Protein AF-A8T635-F1 (afdb_monomer_lite)

Secondary structure (DSSP, 8-state):
-EE-TTSTT--HHHHHHHHHHHT-S-EEE-EEEE-SSS-EEEE---GGGGHHHHHT-HHHHHHHHTTPPPPHHHHHHHHHHHHHTTSSEEE-EEBTTTTBTHHHHHHHHHHTS-----TTPPP-EEEEEEEEEE-TTT--EEEEEEEEE-S---PPPPTT---

InterPro domains:
  IPR000795 Translational (tr)-type GTP-binding domain [PF00009] (1-114)
  IPR027417 P-loop containing nucleoside triphosphate hydrolase [G3DSA:3.40.50.300] (1-118)
  IPR027417 P-loop containing nucleoside triphosphate hydrolase [SSF52540] (1-112)

Organism: Bifidobacterium adolescentis (NCBI:txid1680)

Sequence (163 aa):
FINKIDQAGVDLQSVVQSVRDKLSADIIIKQTVSLSPEIVLEENTDIEAWDAVIENNDELLEKYIAGEPISREKLAREEQQRVQDASLFPVYYGSAKNGLGIQPLMDAVTGLFQPIGEQGAPPYAAAFSRWSIQIAASGVSIYGYTAERCACGIRWPWPGEKS

Foldseek 3Di:
DAEDLLDPPDDVVVVVVCCCVPPHVQEAEQWDWDHPPHTDTDGDPDVVSLCSLQVPDPVSVVCVVVVHDDDPVVSVVSQLVCVQVVNHHYDFYYYPPVCGRVVVVVVCCPPRVDDPDPPPDDWDKDFPDKDWDDDPPPRDIDIDTDIDTDDDPDDDDDPPDDD

Radius of gyration: 22.27 Å; chains: 1; bounding box: 64×44×55 Å

Structure (mmCIF, N/CA/C/O backbone):
data_AF-A8T635-F1
#
_entry.id   AF-A8T635-F1
#
loop_
_atom_site.group_PDB
_atom_site.id
_atom_site.type_symbol
_atom_site.label_atom_id
_atom_site.label_alt_id
_atom_site.label_comp_id
_atom_site.label_asym_id
_atom_site.label_entity_id
_atom_site.label_seq_id
_atom_site.pdbx_PDB_ins_code
_atom_site.Cartn_x
_atom_site.Cartn_y
_atom_site.Cartn_z
_atom_site.occupancy
_atom_site.B_iso_or_equiv
_atom_site.auth_seq_id
_atom_site.auth_comp_id
_atom_site.auth_asym_id
_atom_site.auth_atom_id
_atom_site.pdbx_PDB_model_num
ATOM 1 N N . PHE A 1 1 ? 1.430 0.280 -5.854 1.00 94.06 1 PHE A N 1
ATOM 2 C CA . PHE A 1 1 ? 1.800 1.660 -6.235 1.00 94.06 1 PHE A CA 1
ATOM 3 C C . PHE A 1 1 ? 1.113 2.031 -7.544 1.00 94.06 1 PHE A C 1
ATOM 5 O O . PHE A 1 1 ? 1.418 1.435 -8.573 1.00 94.06 1 PHE A O 1
ATOM 12 N N . ILE A 1 2 ? 0.161 2.961 -7.507 1.00 95.81 2 ILE A N 1
ATOM 13 C CA . ILE A 1 2 ? -0.538 3.498 -8.678 1.00 95.81 2 ILE A CA 1
ATOM 14 C C . ILE A 1 2 ? 0.261 4.704 -9.179 1.00 95.81 2 ILE A C 1
ATOM 16 O O . ILE A 1 2 ? 0.312 5.752 -8.538 1.00 95.81 2 ILE A O 1
ATOM 20 N N . ASN A 1 3 ? 0.933 4.526 -10.313 1.00 95.50 3 ASN A N 1
ATOM 21 C CA . ASN A 1 3 ? 1.794 5.541 -10.916 1.00 95.50 3 ASN A CA 1
ATOM 22 C C . ASN A 1 3 ? 1.028 6.388 -11.949 1.00 95.50 3 ASN A C 1
ATOM 24 O O . ASN A 1 3 ? -0.017 5.974 -12.446 1.00 95.50 3 ASN A O 1
ATOM 28 N N . LYS A 1 4 ? 1.631 7.506 -12.369 1.00 93.31 4 LYS A N 1
ATOM 29 C CA . LYS A 1 4 ? 1.146 8.418 -13.420 1.00 93.31 4 LYS A CA 1
ATOM 30 C C . LYS A 1 4 ? -0.140 9.159 -13.054 1.00 93.31 4 LYS A C 1
ATOM 32 O O . LYS A 1 4 ? -0.948 9.465 -13.929 1.00 93.31 4 LYS A O 1
ATOM 37 N N . ILE A 1 5 ? -0.303 9.488 -11.775 1.00 94.44 5 ILE A N 1
ATOM 38 C CA . ILE A 1 5 ? -1.435 10.300 -11.301 1.00 94.44 5 ILE A CA 1
ATOM 39 C C . ILE A 1 5 ? -1.434 11.730 -11.874 1.00 94.44 5 ILE A C 1
ATOM 41 O O . ILE A 1 5 ? -2.422 12.438 -11.754 1.00 94.44 5 ILE A O 1
ATOM 45 N N . ASP A 1 6 ? -0.336 12.144 -12.517 1.00 91.50 6 ASP A N 1
ATOM 46 C CA . ASP A 1 6 ? -0.181 13.421 -13.220 1.00 91.50 6 ASP A CA 1
ATOM 47 C C . ASP A 1 6 ? -0.821 13.480 -14.612 1.00 91.50 6 ASP A C 1
ATOM 49 O O . ASP A 1 6 ? -0.800 14.524 -15.262 1.00 91.50 6 ASP A O 1
ATOM 53 N N . GLN A 1 7 ? -1.377 12.372 -15.096 1.00 91.62 7 GLN A N 1
ATOM 54 C CA . GLN A 1 7 ? -2.071 12.346 -16.378 1.00 91.62 7 GLN A CA 1
ATOM 55 C C . GLN A 1 7 ? -3.432 13.052 -16.270 1.00 91.62 7 GLN A C 1
ATOM 57 O O . GLN A 1 7 ? -4.178 12.877 -15.307 1.00 91.62 7 GLN A O 1
ATOM 62 N N . ALA A 1 8 ? -3.784 13.835 -17.290 1.00 87.75 8 ALA A N 1
ATOM 63 C CA . ALA A 1 8 ? -5.102 14.454 -17.364 1.00 87.75 8 ALA A CA 1
ATOM 64 C C . ALA A 1 8 ? -6.197 13.382 -17.499 1.00 87.75 8 ALA A C 1
ATOM 66 O O . ALA A 1 8 ? -6.050 12.433 -18.270 1.00 87.75 8 ALA A O 1
ATOM 67 N N . GLY A 1 9 ? -7.304 13.555 -16.772 1.00 86.12 9 GLY A N 1
ATOM 68 C CA . GLY A 1 9 ? -8.441 12.629 -16.811 1.00 86.12 9 GLY A CA 1
ATOM 69 C C . GLY A 1 9 ? -8.246 11.333 -16.017 1.00 86.12 9 GLY A C 1
ATOM 70 O O . GLY A 1 9 ? -8.990 10.381 -16.237 1.00 86.12 9 GLY A O 1
ATOM 71 N N . VAL A 1 10 ? -7.262 11.271 -15.112 1.00 90.44 10 VAL A N 1
ATOM 72 C CA . VAL A 1 10 ? -7.114 10.137 -14.190 1.00 90.44 10 VAL A CA 1
ATOM 73 C C . VAL A 1 10 ? -8.301 10.086 -13.232 1.00 90.44 10 VAL A C 1
ATOM 75 O O . VAL A 1 10 ? -8.554 11.027 -12.485 1.00 90.44 10 VAL A O 1
ATOM 78 N N . ASP A 1 11 ? -8.984 8.946 -13.226 1.00 93.19 11 ASP A N 1
ATOM 79 C CA . ASP A 1 11 ? -10.015 8.601 -12.253 1.00 93.19 11 ASP A CA 1
ATOM 80 C C . ASP A 1 11 ? -9.446 7.578 -11.262 1.00 93.19 11 ASP A C 1
ATOM 82 O O . ASP A 1 11 ? -9.390 6.374 -11.528 1.00 93.19 11 ASP A O 1
ATOM 86 N N . LEU A 1 12 ? -8.980 8.073 -10.114 1.00 92.56 12 LEU A N 1
ATOM 87 C CA . LEU A 1 12 ? -8.398 7.223 -9.075 1.00 92.56 12 LEU A CA 1
ATOM 88 C C . LEU A 1 12 ? -9.436 6.305 -8.429 1.00 92.56 12 LEU A C 1
ATOM 90 O O . LEU A 1 12 ? -9.088 5.186 -8.061 1.00 92.56 12 LEU A O 1
ATOM 94 N N . GLN A 1 13 ? -10.696 6.734 -8.322 1.00 92.56 13 GLN A N 1
ATOM 95 C CA . GLN A 1 13 ? -11.745 5.921 -7.707 1.00 92.56 13 GLN A CA 1
ATOM 96 C C . GLN A 1 13 ? -12.018 4.673 -8.547 1.00 92.56 13 GLN A C 1
ATOM 98 O O . GLN A 1 13 ? -12.012 3.562 -8.019 1.00 92.56 13 GLN A O 1
ATOM 103 N N . SER A 1 14 ? -12.157 4.836 -9.864 1.00 95.25 14 SER A N 1
ATOM 104 C CA . SER A 1 14 ? -12.337 3.716 -10.795 1.00 95.25 14 SER A CA 1
ATOM 105 C C . SER A 1 14 ? -11.132 2.765 -10.821 1.00 95.25 14 SER A C 1
ATOM 107 O O . SER A 1 14 ? -11.292 1.540 -10.867 1.00 95.25 14 SER A O 1
ATOM 109 N N . VAL A 1 15 ? -9.909 3.304 -10.726 1.00 95.12 15 VAL A N 1
ATOM 110 C CA . VAL A 1 15 ? -8.688 2.486 -10.635 1.00 95.12 15 VAL A CA 1
ATOM 111 C C . VAL A 1 15 ? -8.664 1.676 -9.341 1.00 95.12 15 VAL A C 1
ATOM 113 O O . VAL A 1 15 ? -8.417 0.473 -9.392 1.00 95.12 15 VAL A O 1
ATOM 116 N N . VAL A 1 16 ? -8.948 2.298 -8.194 1.00 94.19 16 VAL A N 1
ATOM 117 C CA . VAL A 1 16 ? -9.006 1.607 -6.897 1.00 94.19 16 VAL A CA 1
ATOM 118 C C . VAL A 1 16 ? -10.090 0.533 -6.903 1.00 94.19 16 VAL A C 1
ATOM 120 O O . VAL A 1 16 ? -9.833 -0.584 -6.461 1.00 94.19 16 VAL A O 1
ATOM 123 N N . GLN A 1 17 ? -11.265 0.822 -7.464 1.00 94.88 17 GLN A N 1
ATOM 124 C CA . GLN A 1 17 ? -12.327 -0.173 -7.591 1.00 94.88 17 GLN A CA 1
ATOM 125 C C . GLN A 1 17 ? -11.895 -1.350 -8.472 1.00 94.88 17 GLN A C 1
ATOM 127 O O . GLN A 1 17 ? -12.067 -2.504 -8.098 1.00 94.88 17 GLN A O 1
ATOM 132 N N . SER A 1 18 ? -11.229 -1.078 -9.596 1.00 96.06 18 SER A N 1
ATOM 133 C CA . SER A 1 18 ? -10.685 -2.132 -10.458 1.00 96.06 18 SER A CA 1
ATOM 134 C C . SER A 1 18 ? -9.640 -2.997 -9.748 1.00 96.06 18 SER A C 1
ATOM 136 O O . SER A 1 18 ? -9.562 -4.193 -10.021 1.00 96.06 18 SER A O 1
ATOM 138 N N . VAL A 1 19 ? -8.827 -2.412 -8.862 1.00 94.88 19 VAL A N 1
ATOM 139 C CA . VAL A 1 19 ? -7.880 -3.162 -8.021 1.00 94.88 19 VAL A CA 1
ATOM 140 C C . VAL A 1 19 ? -8.637 -4.064 -7.047 1.00 94.88 19 VAL A C 1
ATOM 142 O O . VAL A 1 19 ? -8.290 -5.241 -6.947 1.00 94.88 19 VAL A O 1
ATOM 145 N N . ARG A 1 20 ? -9.692 -3.553 -6.401 1.00 93.94 20 ARG A N 1
ATOM 146 C CA . ARG A 1 20 ? -10.542 -4.349 -5.503 1.00 93.94 20 ARG A CA 1
ATOM 147 C C . ARG A 1 20 ? -11.177 -5.539 -6.207 1.00 93.94 20 ARG A C 1
ATOM 149 O O . ARG A 1 20 ? -11.052 -6.666 -5.744 1.00 93.94 20 ARG A O 1
ATOM 156 N N . ASP A 1 21 ? -11.785 -5.290 -7.360 1.00 94.81 21 ASP A N 1
ATOM 157 C CA . ASP A 1 21 ? -12.561 -6.302 -8.076 1.00 94.81 21 ASP A CA 1
ATOM 158 C C . ASP A 1 21 ? -11.681 -7.369 -8.740 1.00 94.81 21 ASP A C 1
ATOM 160 O O . ASP A 1 21 ? -12.095 -8.518 -8.883 1.00 94.81 21 ASP A O 1
ATOM 164 N N . LYS A 1 22 ? -10.482 -6.991 -9.207 1.00 95.31 22 LYS A N 1
ATOM 165 C CA . LYS A 1 22 ? -9.634 -7.872 -10.031 1.00 95.31 22 LYS A CA 1
ATOM 166 C C . LYS A 1 22 ? -8.450 -8.478 -9.296 1.00 95.31 22 LYS A C 1
ATOM 168 O O . LYS A 1 22 ? -7.934 -9.486 -9.772 1.00 95.31 22 LYS A O 1
ATOM 173 N N . LEU A 1 23 ? -7.965 -7.844 -8.228 1.00 92.31 23 LEU A N 1
ATOM 174 C CA . LEU A 1 23 ? -6.749 -8.272 -7.533 1.00 92.31 23 LEU A CA 1
ATOM 175 C C . LEU A 1 23 ? -7.049 -8.729 -6.109 1.00 92.31 23 LEU A C 1
ATOM 177 O O . LEU A 1 23 ? -6.781 -9.881 -5.788 1.00 92.31 23 LEU A O 1
ATOM 181 N N . SER A 1 24 ? -7.575 -7.842 -5.264 1.00 91.56 24 SER A N 1
ATOM 182 C CA . SER A 1 24 ? -7.918 -8.174 -3.880 1.00 91.56 24 SER A CA 1
ATOM 183 C C . SER A 1 24 ? -8.802 -7.101 -3.259 1.00 91.56 24 SER A C 1
ATOM 185 O O . SER A 1 24 ? -8.517 -5.913 -3.414 1.00 91.56 24 SER A O 1
ATOM 187 N N . ALA A 1 25 ? -9.819 -7.515 -2.503 1.00 89.81 25 ALA A N 1
ATOM 188 C CA . ALA A 1 25 ? -10.614 -6.611 -1.677 1.00 89.81 25 ALA A CA 1
ATOM 189 C C . ALA A 1 25 ? -9.819 -6.078 -0.466 1.00 89.81 25 ALA A C 1
ATOM 191 O O . ALA A 1 25 ? -10.046 -4.944 -0.045 1.00 89.81 25 ALA A O 1
ATOM 192 N N . ASP A 1 26 ? -8.845 -6.850 0.030 1.00 94.38 26 ASP A N 1
ATOM 193 C CA . ASP A 1 26 ? -7.997 -6.525 1.181 1.00 94.38 26 ASP A CA 1
ATOM 194 C C . ASP A 1 26 ? -6.876 -5.544 0.815 1.00 94.38 26 ASP A C 1
ATOM 196 O O . ASP A 1 26 ? -5.682 -5.861 0.847 1.00 94.38 26 ASP A O 1
ATOM 200 N N . ILE A 1 27 ? -7.264 -4.328 0.440 1.00 95.19 27 ILE A N 1
ATOM 201 C CA . ILE A 1 27 ? -6.341 -3.218 0.203 1.00 95.19 27 ILE A CA 1
ATOM 202 C C . ILE A 1 27 ? -6.482 -2.145 1.275 1.00 95.19 27 ILE A C 1
ATOM 204 O O . ILE A 1 27 ? -7.587 -1.822 1.705 1.00 95.19 27 ILE A O 1
ATOM 208 N N . ILE A 1 28 ? -5.361 -1.516 1.623 1.00 95.31 28 ILE A N 1
ATOM 209 C CA . ILE A 1 28 ? -5.336 -0.318 2.466 1.00 95.31 28 ILE A CA 1
ATOM 210 C C . ILE A 1 28 ? -4.760 0.856 1.676 1.00 95.31 28 ILE A C 1
ATOM 212 O O . ILE A 1 28 ? -3.635 0.805 1.176 1.00 95.31 28 ILE A O 1
ATOM 216 N N . ILE A 1 29 ? -5.540 1.928 1.533 1.00 95.62 29 ILE A N 1
ATOM 217 C CA . ILE A 1 29 ? -5.108 3.137 0.827 1.00 95.62 29 ILE A CA 1
ATOM 218 C C . ILE A 1 29 ? -4.304 4.014 1.788 1.00 95.62 29 ILE A C 1
ATOM 220 O O . ILE A 1 29 ? -4.867 4.607 2.702 1.00 95.62 29 ILE A O 1
ATOM 224 N N . LYS A 1 30 ? -2.992 4.135 1.563 1.00 95.19 30 LYS A N 1
ATOM 225 C CA . LYS A 1 30 ? -2.073 4.814 2.496 1.00 95.19 30 LYS A CA 1
ATOM 226 C C . LYS A 1 30 ? -2.011 6.328 2.330 1.00 95.19 30 LYS A C 1
ATOM 228 O O . LYS A 1 30 ? -1.422 7.003 3.170 1.00 95.19 30 LYS A O 1
ATOM 233 N N . GLN A 1 31 ? -2.566 6.857 1.242 1.00 94.88 31 GLN A N 1
ATOM 234 C CA . GLN A 1 31 ? -2.444 8.267 0.896 1.00 94.88 31 GLN A CA 1
ATOM 235 C C . GLN A 1 31 ? -3.735 8.821 0.303 1.00 94.88 31 GLN A C 1
ATOM 237 O O . GLN A 1 31 ? -4.395 8.145 -0.488 1.00 94.88 31 GLN A O 1
ATOM 242 N N . THR A 1 32 ? -4.031 10.075 0.616 1.00 93.06 32 THR A N 1
ATOM 243 C CA . THR A 1 32 ? -5.094 10.850 -0.029 1.00 93.06 32 THR A CA 1
ATOM 244 C C . THR A 1 32 ? -4.488 11.688 -1.151 1.00 93.06 32 THR A C 1
ATOM 246 O O . THR A 1 32 ? -3.380 12.211 -1.015 1.00 93.06 32 THR A O 1
ATOM 249 N N . VAL A 1 33 ? -5.191 11.786 -2.285 1.00 92.56 33 VAL A N 1
ATOM 250 C CA . VAL A 1 33 ? -4.715 12.502 -3.477 1.00 92.56 33 VAL A CA 1
ATOM 251 C C . VAL A 1 33 ? -5.666 13.638 -3.827 1.00 92.56 33 VAL A C 1
ATOM 253 O O . VAL A 1 33 ? -6.830 13.398 -4.143 1.00 92.56 33 VAL A O 1
ATOM 256 N N . SER A 1 34 ? -5.145 14.861 -3.855 1.00 90.88 34 SER A N 1
ATOM 257 C CA . SER A 1 34 ? -5.837 16.022 -4.422 1.00 90.88 34 SER A CA 1
ATOM 258 C C . SER A 1 34 ? -5.234 16.333 -5.785 1.00 90.88 34 SER A C 1
ATOM 260 O O . SER A 1 34 ? -4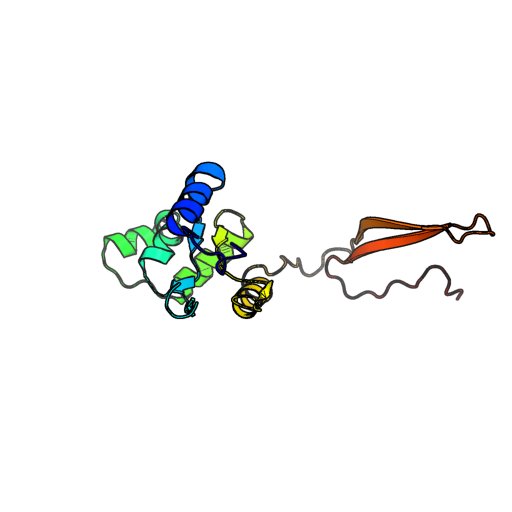.030 16.532 -5.869 1.00 90.88 34 SER A O 1
ATOM 262 N N . LEU A 1 35 ? -6.035 16.341 -6.857 1.00 85.19 35 LEU A N 1
ATOM 263 C CA . LEU A 1 35 ? -5.542 16.463 -8.243 1.00 85.19 35 LEU A CA 1
ATOM 264 C C . LEU A 1 35 ? -5.582 17.895 -8.810 1.00 85.19 35 LEU A C 1
ATOM 266 O O . LEU A 1 35 ? -5.191 18.107 -9.958 1.00 85.19 35 LEU A O 1
ATOM 270 N N . SER A 1 36 ? -6.109 18.887 -8.085 1.00 82.56 36 SER A N 1
ATOM 271 C CA . SER A 1 36 ? -6.289 20.250 -8.613 1.00 82.56 36 SER A CA 1
ATOM 272 C C . SER A 1 36 ? -6.276 21.307 -7.506 1.00 82.56 36 SER A C 1
ATOM 274 O O . SER A 1 36 ? -6.927 21.092 -6.484 1.00 82.56 36 SER A O 1
ATOM 276 N N . PRO A 1 37 ? -5.618 22.471 -7.703 1.00 80.44 37 PRO A N 1
ATOM 277 C CA . PRO A 1 37 ? -4.850 22.912 -8.885 1.00 80.44 37 PRO A CA 1
ATOM 278 C C . PRO A 1 37 ? -3.432 22.317 -8.997 1.00 80.44 37 PRO A C 1
ATOM 280 O O . PRO A 1 37 ? -2.845 22.348 -10.075 1.00 80.44 37 PRO A O 1
ATOM 283 N N . GLU A 1 38 ? -2.901 21.754 -7.914 1.00 87.12 38 GLU A N 1
ATOM 284 C CA . GLU A 1 38 ? -1.627 21.033 -7.859 1.00 87.12 38 GLU A CA 1
ATOM 285 C C . GLU A 1 38 ? -1.869 19.640 -7.268 1.00 87.12 38 GLU A C 1
ATOM 287 O O . GLU A 1 38 ? -2.824 19.443 -6.514 1.00 87.12 38 GLU A O 1
ATOM 292 N N . ILE A 1 39 ? -1.028 18.670 -7.635 1.00 89.69 39 ILE A N 1
ATOM 293 C CA . ILE A 1 39 ? -1.143 17.309 -7.115 1.00 89.69 39 ILE A CA 1
ATOM 294 C C . ILE A 1 39 ? -0.522 17.252 -5.728 1.00 89.69 39 ILE A C 1
ATOM 296 O O . ILE A 1 39 ? 0.697 17.355 -5.590 1.00 89.69 39 ILE A O 1
ATOM 300 N N . VAL A 1 40 ? -1.357 17.027 -4.721 1.00 91.31 40 VAL A N 1
ATOM 301 C CA . VAL A 1 40 ? -0.932 16.885 -3.328 1.00 91.31 40 VAL A CA 1
ATOM 302 C C . VAL A 1 40 ? -1.186 15.452 -2.873 1.00 91.31 40 VAL A C 1
ATOM 304 O O . VAL A 1 40 ? -2.256 14.894 -3.123 1.00 91.31 40 VAL A O 1
ATOM 307 N N . LEU A 1 41 ? -0.176 14.861 -2.232 1.00 92.81 41 LEU A N 1
ATOM 308 C CA . LEU A 1 41 ? -0.228 13.540 -1.613 1.00 92.81 41 LEU A CA 1
ATOM 309 C C . LEU A 1 41 ? -0.020 13.693 -0.112 1.00 92.81 41 LEU A C 1
ATOM 311 O O . LEU A 1 41 ? 1.040 14.151 0.313 1.00 92.81 41 LEU A O 1
ATOM 315 N N . GLU A 1 42 ? -0.999 13.262 0.669 1.00 93.62 42 GLU A N 1
ATOM 316 C CA . GLU A 1 42 ? -0.953 13.310 2.132 1.00 93.62 42 GLU A CA 1
ATOM 317 C C . GLU A 1 42 ? -1.153 11.911 2.706 1.00 93.62 42 GLU A C 1
ATOM 319 O O . GLU A 1 42 ? -1.716 11.040 2.041 1.00 93.62 42 GLU A O 1
ATOM 324 N N . GLU A 1 43 ? -0.662 11.674 3.921 1.00 91.75 43 GLU A N 1
ATOM 325 C CA . GLU A 1 43 ? -0.925 10.425 4.634 1.00 91.75 43 GLU A CA 1
ATOM 326 C C . GLU A 1 43 ? -2.427 10.280 4.886 1.00 91.75 43 GLU A C 1
ATOM 328 O O . GLU A 1 43 ? -3.085 11.219 5.333 1.00 91.75 43 GLU A O 1
ATOM 333 N N . ASN A 1 44 ? -2.971 9.095 4.609 1.00 91.69 44 ASN A N 1
ATOM 334 C CA . ASN A 1 44 ? -4.361 8.820 4.926 1.00 91.69 44 ASN A CA 1
ATOM 335 C C . ASN A 1 44 ? -4.499 8.533 6.427 1.00 91.69 44 ASN A C 1
ATOM 337 O O . ASN A 1 44 ? -4.006 7.519 6.924 1.00 91.69 44 ASN A O 1
ATOM 341 N N . THR A 1 45 ? -5.154 9.444 7.145 1.00 87.00 45 THR A N 1
ATOM 342 C CA . THR A 1 45 ? -5.384 9.323 8.593 1.00 87.00 45 THR A CA 1
ATOM 343 C C . THR A 1 45 ? -6.816 8.951 8.954 1.00 87.00 45 THR A C 1
ATOM 345 O O . THR A 1 45 ? -7.120 8.826 10.144 1.00 87.00 45 THR A O 1
ATOM 348 N N . ASP A 1 46 ? -7.664 8.771 7.944 1.00 88.56 46 ASP A N 1
ATOM 349 C CA . ASP A 1 46 ? -9.076 8.468 8.103 1.00 88.56 46 ASP A CA 1
ATOM 350 C C . ASP A 1 46 ? -9.242 7.058 8.668 1.00 88.56 46 ASP A C 1
ATOM 352 O O . ASP A 1 46 ? -8.512 6.128 8.307 1.00 88.56 46 ASP A O 1
ATOM 356 N N . ILE A 1 47 ? -10.192 6.888 9.587 1.00 84.69 47 ILE A N 1
ATOM 357 C CA . ILE A 1 47 ? -10.430 5.580 10.202 1.00 84.69 47 ILE A CA 1
ATOM 358 C C . ILE A 1 47 ? -10.963 4.581 9.170 1.00 84.69 47 ILE A C 1
ATOM 360 O O . ILE A 1 47 ? -10.595 3.414 9.248 1.00 84.69 47 ILE A O 1
ATOM 364 N N . GLU A 1 48 ? -11.712 5.043 8.159 1.00 87.06 48 GLU A N 1
ATOM 365 C CA . GLU A 1 48 ? -12.232 4.186 7.083 1.00 87.06 48 GLU A CA 1
ATOM 366 C C . GLU A 1 48 ? -11.107 3.552 6.244 1.00 87.06 48 GLU A C 1
ATOM 368 O O . GLU A 1 48 ? -11.275 2.503 5.625 1.00 87.06 48 GLU A O 1
ATOM 373 N N . ALA A 1 49 ? -9.905 4.143 6.239 1.00 89.00 49 ALA A N 1
ATOM 374 C CA . ALA A 1 49 ? -8.747 3.527 5.593 1.00 89.00 49 ALA A CA 1
ATOM 375 C C . ALA A 1 49 ? -8.359 2.192 6.251 1.00 89.00 49 ALA A C 1
ATOM 377 O O . ALA A 1 49 ? -7.759 1.334 5.604 1.00 89.00 49 ALA A O 1
ATOM 378 N N . TRP A 1 50 ? -8.699 2.023 7.530 1.00 94.00 50 TRP A N 1
ATOM 379 C CA . TRP A 1 50 ? -8.375 0.857 8.340 1.00 94.00 50 TRP A CA 1
ATOM 380 C C . TRP A 1 50 ? -9.472 -0.205 8.344 1.00 94.00 50 TRP A C 1
ATOM 382 O O . TRP A 1 50 ? -9.256 -1.246 8.957 1.00 94.00 50 TRP A O 1
ATOM 392 N N . ASP A 1 51 ? -10.591 -0.000 7.641 1.00 93.00 51 ASP A N 1
ATOM 393 C CA . ASP A 1 51 ? -11.715 -0.947 7.613 1.00 93.00 51 ASP A CA 1
ATOM 394 C C . ASP A 1 51 ? -11.242 -2.358 7.252 1.00 93.00 51 ASP A C 1
ATOM 396 O O . ASP A 1 51 ? -11.458 -3.296 8.013 1.00 93.00 51 ASP A O 1
ATOM 400 N N . ALA A 1 52 ? -10.450 -2.494 6.182 1.00 92.94 52 ALA A N 1
ATOM 401 C CA . ALA A 1 52 ? -9.907 -3.787 5.769 1.00 92.94 52 ALA A CA 1
ATOM 402 C C . ALA A 1 52 ? -9.069 -4.463 6.869 1.00 92.94 52 ALA A C 1
ATOM 404 O O . ALA A 1 52 ? -9.084 -5.688 6.979 1.00 92.94 52 ALA A O 1
ATOM 405 N N . VAL A 1 53 ? -8.339 -3.681 7.678 1.00 95.25 53 VAL A N 1
ATOM 406 C CA . VAL A 1 53 ? -7.503 -4.158 8.796 1.00 95.25 53 VAL A CA 1
ATOM 407 C C . VAL A 1 53 ? -8.368 -4.601 9.972 1.00 95.25 53 VAL A C 1
ATOM 409 O O . VAL A 1 53 ? -8.109 -5.649 10.554 1.00 95.25 53 VAL A O 1
ATOM 412 N N . ILE A 1 54 ? -9.390 -3.812 10.297 1.00 95.56 54 ILE A N 1
ATOM 413 C CA . ILE A 1 54 ? -10.297 -4.034 11.424 1.00 95.56 54 ILE A CA 1
ATOM 414 C C . ILE A 1 54 ? -11.210 -5.233 11.155 1.00 95.56 54 ILE A C 1
ATOM 416 O O . ILE A 1 54 ? -11.323 -6.104 12.008 1.00 95.56 54 ILE A O 1
ATOM 420 N N . GLU A 1 55 ? -11.824 -5.311 9.973 1.00 94.31 55 GLU A N 1
ATOM 421 C CA . GLU A 1 55 ? -12.819 -6.334 9.614 1.00 94.31 55 GLU A CA 1
ATOM 422 C C . GLU A 1 55 ? -12.284 -7.770 9.667 1.00 94.31 55 GLU A C 1
ATOM 424 O O . GLU A 1 55 ? -13.046 -8.697 9.923 1.00 94.31 55 GLU A O 1
ATOM 429 N N . ASN A 1 56 ? -10.983 -7.962 9.447 1.00 92.00 56 ASN A N 1
ATOM 430 C CA . ASN A 1 56 ? -10.348 -9.282 9.435 1.00 92.00 56 ASN A CA 1
ATOM 431 C C . ASN A 1 56 ? -9.633 -9.631 10.753 1.00 92.00 56 ASN A C 1
ATOM 433 O O . ASN A 1 56 ? -8.892 -10.613 10.804 1.00 92.00 56 ASN A O 1
ATOM 437 N N . ASN A 1 57 ? -9.823 -8.838 11.809 1.00 95.38 57 ASN A N 1
ATOM 438 C CA . ASN A 1 57 ? -9.316 -9.138 13.143 1.00 95.38 57 ASN A CA 1
ATOM 439 C C . ASN A 1 57 ? -10.471 -9.044 14.148 1.00 95.38 57 ASN A C 1
ATOM 441 O O . ASN A 1 57 ? -10.918 -7.947 14.479 1.00 95.38 57 ASN A O 1
ATOM 445 N N . ASP A 1 58 ? -10.920 -10.196 14.652 1.00 95.69 58 ASP A N 1
ATOM 446 C CA . ASP A 1 58 ? -12.081 -10.304 15.546 1.00 95.69 58 ASP A CA 1
ATOM 447 C C . ASP A 1 58 ? -11.987 -9.357 16.757 1.00 95.69 58 ASP A C 1
ATOM 449 O O . ASP A 1 58 ? -12.950 -8.664 17.080 1.00 95.69 58 ASP A O 1
ATOM 453 N N . GLU A 1 59 ? -10.812 -9.240 17.391 1.00 95.12 59 GLU A N 1
ATOM 454 C CA . GLU A 1 59 ? -10.626 -8.360 18.553 1.00 95.12 59 GLU A CA 1
ATOM 455 C C . GLU A 1 59 ? -10.729 -6.869 18.197 1.00 95.12 59 GLU A C 1
ATOM 457 O O . GLU A 1 59 ? -11.189 -6.058 19.009 1.00 95.12 59 GLU A O 1
ATOM 462 N N . LEU A 1 60 ? -10.244 -6.474 17.016 1.00 95.81 60 LEU A N 1
ATOM 463 C CA . LEU A 1 60 ? -10.346 -5.094 16.539 1.00 95.81 60 LEU A CA 1
ATOM 464 C C . LEU A 1 60 ? -11.776 -4.778 16.101 1.00 95.81 60 LEU A C 1
ATOM 466 O O . LEU A 1 60 ? -12.286 -3.705 16.431 1.00 95.81 60 LEU A O 1
ATOM 470 N N . LEU A 1 61 ? -12.427 -5.715 15.413 1.00 96.06 61 LEU A N 1
ATOM 471 C CA . LEU A 1 61 ? -13.801 -5.588 14.951 1.00 96.06 61 LEU A CA 1
ATOM 472 C C . LEU A 1 61 ? -14.780 -5.445 16.120 1.00 96.06 61 LEU A C 1
ATOM 474 O O . LEU A 1 61 ? -15.610 -4.535 16.112 1.00 96.06 61 LEU A O 1
ATOM 478 N N . GLU A 1 62 ? -14.654 -6.278 17.156 1.00 96.19 62 GLU A N 1
ATOM 479 C CA . GLU A 1 62 ? -15.484 -6.187 18.364 1.00 96.19 62 GLU A CA 1
ATOM 480 C C . GLU A 1 62 ? -15.400 -4.797 19.008 1.00 96.19 62 GLU A C 1
ATOM 482 O O . GLU A 1 62 ? -16.423 -4.198 19.350 1.00 96.19 62 GLU A O 1
ATOM 487 N N . LYS A 1 63 ? -14.188 -4.240 19.111 1.00 94.94 63 LYS A N 1
ATOM 488 C CA . LYS A 1 63 ? -13.963 -2.898 19.669 1.00 94.94 63 LYS A CA 1
ATOM 489 C C . LYS A 1 63 ? -14.549 -1.799 18.811 1.00 94.94 63 LYS A C 1
ATOM 491 O O . LYS A 1 63 ? -15.165 -0.878 19.343 1.00 94.94 63 LYS A O 1
ATOM 496 N N . TYR A 1 64 ? -14.373 -1.906 17.498 1.00 94.50 64 TYR A N 1
ATOM 497 C CA . TYR A 1 64 ? -14.921 -0.950 16.549 1.00 94.50 64 TYR A CA 1
ATOM 498 C C . TYR A 1 64 ? -16.452 -0.896 16.642 1.00 94.50 64 TYR A C 1
ATOM 500 O O . TYR A 1 64 ? -17.021 0.185 16.787 1.00 94.50 64 TYR A O 1
ATOM 508 N N . ILE A 1 65 ? -17.115 -2.058 16.668 1.00 94.88 65 ILE A N 1
ATOM 509 C CA . ILE A 1 65 ? -18.577 -2.165 16.807 1.00 94.88 65 ILE A CA 1
ATOM 510 C C . ILE A 1 65 ? -19.051 -1.637 18.171 1.00 94.88 65 ILE A C 1
ATOM 512 O O . ILE A 1 65 ? -20.096 -0.990 18.253 1.00 94.88 65 ILE A O 1
ATOM 516 N N . ALA A 1 66 ? -18.283 -1.871 19.238 1.00 95.62 66 ALA A N 1
ATOM 517 C CA . ALA A 1 66 ? -18.570 -1.346 20.573 1.00 95.62 66 ALA A CA 1
ATOM 518 C C . ALA A 1 66 ? -18.316 0.171 20.716 1.00 95.62 66 ALA A C 1
ATOM 520 O O . ALA A 1 66 ? -18.650 0.752 21.750 1.00 95.62 66 ALA A O 1
ATOM 521 N N . GLY A 1 67 ? -17.735 0.825 19.701 1.00 93.19 67 GLY A N 1
ATOM 522 C CA . GLY A 1 67 ? -17.333 2.232 19.758 1.00 93.19 67 GLY A CA 1
ATOM 523 C C . GLY A 1 67 ? -16.152 2.490 20.701 1.00 93.19 67 GLY A C 1
ATOM 524 O O . GLY A 1 67 ? -15.952 3.621 21.150 1.00 93.19 67 GLY A O 1
ATOM 525 N N . GLU A 1 68 ? -15.383 1.453 21.036 1.00 93.88 68 GLU A N 1
ATOM 526 C CA . GLU A 1 68 ? -14.194 1.570 21.872 1.00 93.88 68 GLU A CA 1
ATOM 527 C C . GLU A 1 68 ? -13.012 2.141 21.072 1.00 93.88 68 GLU A C 1
ATOM 529 O O . GLU A 1 68 ? -12.820 1.808 19.900 1.00 93.88 68 GLU A O 1
ATOM 534 N N . PRO A 1 69 ? -12.157 2.975 21.689 1.00 89.94 69 PRO A N 1
ATOM 535 C CA . PRO A 1 69 ? -10.993 3.518 21.006 1.00 89.94 69 PRO A CA 1
ATOM 536 C C . PRO A 1 69 ? -9.964 2.420 20.695 1.00 89.94 69 PRO A C 1
ATOM 538 O O . PRO A 1 69 ? -9.467 1.725 21.586 1.00 89.94 69 PRO A O 1
ATOM 541 N N . ILE A 1 70 ? -9.574 2.318 19.424 1.00 93.12 70 ILE A N 1
ATOM 542 C CA . ILE A 1 70 ? -8.486 1.454 18.955 1.00 93.12 70 ILE A CA 1
ATOM 543 C C . ILE A 1 70 ? -7.218 2.302 18.814 1.00 93.12 70 ILE A C 1
ATOM 545 O O . ILE A 1 70 ? -7.226 3.361 18.187 1.00 93.12 70 ILE A O 1
ATOM 549 N N . SER A 1 71 ? -6.105 1.859 19.404 1.00 93.12 71 SER A N 1
ATOM 550 C CA . SER A 1 71 ? -4.843 2.597 19.297 1.00 93.12 71 SER A CA 1
ATOM 551 C C . SER A 1 71 ? -4.207 2.427 17.914 1.00 93.12 71 SER A C 1
ATOM 553 O O . SER A 1 71 ? -4.191 1.330 17.353 1.00 93.12 71 SER A O 1
ATOM 555 N N . ARG A 1 72 ? -3.591 3.501 17.395 1.00 90.69 72 ARG A N 1
ATOM 556 C CA . ARG A 1 72 ? -2.842 3.465 16.123 1.00 90.69 72 ARG A CA 1
ATOM 557 C C . ARG A 1 72 ? -1.736 2.410 16.114 1.00 90.69 72 ARG A C 1
ATOM 559 O O . ARG A 1 72 ? -1.483 1.795 15.090 1.00 90.69 72 ARG A O 1
ATOM 566 N N . GLU A 1 73 ? -1.108 2.165 17.259 1.00 91.81 73 GLU A N 1
ATOM 567 C CA . GLU A 1 73 ? -0.073 1.137 17.406 1.00 91.81 73 GLU A CA 1
ATOM 568 C C . GLU A 1 73 ? -0.609 -0.279 17.171 1.00 91.81 73 GLU A C 1
ATOM 570 O O . GLU A 1 73 ? 0.091 -1.104 16.591 1.00 91.81 73 GLU A O 1
ATOM 575 N N . LYS A 1 74 ? -1.842 -0.573 17.611 1.00 93.38 74 LYS A N 1
ATOM 576 C CA . LYS A 1 74 ? -2.470 -1.879 17.367 1.00 93.38 74 LYS A CA 1
ATOM 577 C C . LYS A 1 74 ? -2.798 -2.061 15.894 1.00 93.38 74 LYS A C 1
ATOM 579 O O . LYS A 1 74 ? -2.452 -3.092 15.333 1.00 93.38 74 LYS A O 1
ATOM 584 N N . LEU A 1 75 ? -3.385 -1.035 15.281 1.00 94.25 75 LEU A N 1
ATOM 585 C CA . LEU A 1 75 ? -3.678 -1.015 13.850 1.00 94.25 75 LEU A CA 1
ATOM 586 C C . LEU A 1 75 ? -2.410 -1.210 13.008 1.00 94.25 75 LEU A C 1
ATOM 588 O O . LEU A 1 75 ? -2.381 -2.067 12.134 1.00 94.25 75 LEU A O 1
ATOM 592 N N . ALA A 1 76 ? -1.334 -0.483 13.321 1.00 92.38 76 ALA A N 1
ATOM 593 C CA . ALA A 1 76 ? -0.065 -0.591 12.604 1.00 92.38 76 ALA A CA 1
ATOM 594 C C . ALA A 1 76 ? 0.596 -1.973 12.752 1.00 92.38 76 ALA A C 1
ATOM 596 O O . ALA A 1 76 ? 1.189 -2.471 11.798 1.00 92.38 76 ALA A O 1
ATOM 597 N N . ARG A 1 77 ? 0.496 -2.610 13.929 1.00 92.88 77 ARG A N 1
ATOM 598 C CA . ARG A 1 77 ? 1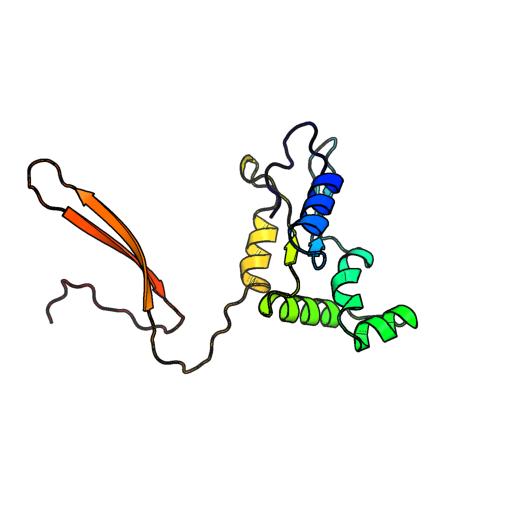.001 -3.979 14.135 1.00 92.88 77 ARG A CA 1
ATOM 599 C C . ARG A 1 77 ? 0.214 -5.002 13.325 1.00 92.88 77 ARG A C 1
ATOM 601 O O . ARG A 1 77 ? 0.828 -5.860 12.701 1.00 92.88 77 ARG A O 1
ATOM 608 N N . GLU A 1 78 ? -1.111 -4.891 13.327 1.00 95.44 78 GLU A N 1
ATOM 609 C CA . GLU A 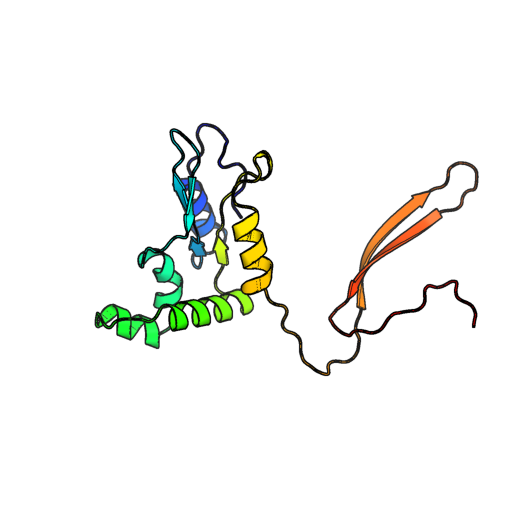1 78 ? -1.975 -5.767 12.535 1.00 95.44 78 GLU A CA 1
ATOM 610 C C . GLU A 1 78 ? -1.711 -5.594 11.034 1.00 95.44 78 GLU A C 1
ATOM 612 O O . GLU A 1 78 ? -1.512 -6.573 10.322 1.00 95.44 78 GLU A O 1
ATOM 617 N N . GLU A 1 79 ? -1.615 -4.348 10.556 1.00 94.94 79 GLU A N 1
ATOM 618 C CA . GLU A 1 79 ? -1.227 -4.053 9.175 1.00 94.94 79 GLU A CA 1
ATOM 619 C C . GLU A 1 79 ? 0.121 -4.692 8.832 1.00 94.94 79 GLU A C 1
ATOM 621 O O . GLU A 1 79 ? 0.226 -5.378 7.817 1.00 94.94 79 GLU A O 1
ATOM 626 N N . GLN A 1 80 ? 1.144 -4.500 9.670 1.00 92.94 80 GLN A N 1
ATOM 627 C CA . GLN A 1 80 ? 2.471 -5.061 9.427 1.00 92.94 80 GLN A CA 1
ATOM 628 C C . GLN A 1 80 ? 2.440 -6.587 9.330 1.00 92.94 80 GLN A C 1
ATOM 630 O O . GLN A 1 80 ? 3.024 -7.142 8.399 1.00 92.94 80 GLN A O 1
ATOM 635 N N . GLN A 1 81 ? 1.745 -7.252 10.253 1.00 91.44 81 GLN A N 1
ATOM 636 C CA . GLN A 1 81 ? 1.600 -8.704 10.242 1.00 91.44 81 GLN A CA 1
ATOM 637 C C . GLN A 1 81 ? 0.917 -9.172 8.952 1.00 91.44 81 GLN A C 1
ATOM 639 O O . GLN A 1 81 ? 1.449 -10.012 8.230 1.00 91.44 81 GLN A O 1
ATOM 644 N N . ARG A 1 82 ? -0.214 -8.561 8.592 1.00 93.81 82 ARG A N 1
ATOM 645 C CA . ARG A 1 82 ? -0.973 -8.954 7.401 1.00 93.81 82 ARG A CA 1
ATOM 646 C C . ARG A 1 82 ? -0.263 -8.649 6.087 1.00 93.81 82 ARG A C 1
ATOM 648 O O . ARG A 1 82 ? -0.431 -9.393 5.121 1.00 93.81 82 ARG A O 1
ATOM 655 N N . VAL A 1 83 ? 0.549 -7.594 6.030 1.00 93.12 83 VAL A N 1
ATOM 656 C CA . VAL A 1 83 ? 1.404 -7.332 4.862 1.00 93.12 83 VAL A CA 1
ATOM 657 C C . VAL A 1 83 ? 2.485 -8.406 4.730 1.00 93.12 83 VAL A C 1
ATOM 659 O O . VAL A 1 83 ? 2.736 -8.870 3.618 1.00 93.12 83 VAL A O 1
ATOM 662 N N . GLN A 1 84 ? 3.094 -8.841 5.837 1.00 89.19 84 GLN A N 1
ATOM 663 C CA . GLN A 1 84 ? 4.085 -9.927 5.829 1.00 89.19 84 GLN A CA 1
ATOM 664 C C . GLN A 1 84 ? 3.468 -11.273 5.433 1.00 89.19 84 GLN A C 1
ATOM 666 O O . GLN A 1 84 ? 4.082 -12.024 4.676 1.00 89.19 84 GLN A O 1
ATOM 671 N N . ASP A 1 85 ? 2.232 -11.528 5.859 1.00 90.75 85 ASP A N 1
ATOM 672 C CA . ASP A 1 85 ? 1.472 -12.732 5.510 1.00 90.75 85 ASP A CA 1
ATOM 673 C C . ASP A 1 85 ? 0.842 -12.669 4.106 1.00 90.75 85 ASP A C 1
ATOM 675 O O . ASP A 1 85 ? 0.162 -13.606 3.685 1.00 90.75 85 ASP A O 1
ATOM 679 N N . ALA A 1 86 ? 1.051 -11.570 3.371 1.00 91.44 86 ALA A N 1
ATOM 680 C CA . ALA A 1 86 ? 0.451 -11.303 2.064 1.00 91.44 86 ALA A CA 1
ATOM 681 C C . ALA A 1 86 ? -1.093 -11.392 2.054 1.00 91.44 86 ALA A C 1
ATOM 683 O O . ALA A 1 86 ? -1.693 -11.764 1.045 1.00 91.44 86 ALA A O 1
ATOM 684 N N . SER A 1 87 ? -1.736 -11.031 3.169 1.00 92.94 87 SER A N 1
ATOM 685 C CA . SER A 1 87 ? -3.197 -10.991 3.330 1.00 92.94 87 SER A CA 1
ATOM 686 C C . SER A 1 87 ? -3.776 -9.572 3.325 1.00 92.94 87 SER A C 1
ATOM 688 O O . SER A 1 87 ? -4.994 -9.411 3.360 1.00 92.94 87 SER A O 1
ATOM 690 N N . LEU A 1 88 ? -2.926 -8.543 3.280 1.00 94.88 88 LEU A N 1
ATOM 691 C CA . LEU A 1 88 ? -3.300 -7.136 3.137 1.00 94.88 88 LEU A CA 1
ATOM 692 C C . LEU A 1 88 ? -2.315 -6.430 2.200 1.00 94.88 88 LEU A C 1
ATOM 694 O O . LEU A 1 88 ? -1.099 -6.553 2.351 1.00 94.88 88 LEU A O 1
ATOM 698 N N . PHE A 1 89 ? -2.834 -5.654 1.248 1.00 95.44 89 PHE A N 1
ATOM 699 C CA . PHE A 1 89 ? -2.027 -5.026 0.203 1.00 95.44 89 PHE A CA 1
ATOM 700 C C . PHE A 1 89 ? -2.064 -3.494 0.304 1.00 95.44 89 PHE A C 1
ATOM 702 O O . PHE A 1 89 ? -3.066 -2.864 -0.052 1.00 95.44 89 PHE A O 1
ATOM 709 N N . PRO A 1 90 ? -0.973 -2.852 0.750 1.00 95.56 90 PRO A N 1
ATOM 710 C CA . PRO A 1 90 ? -0.928 -1.408 0.898 1.00 95.56 90 PRO A CA 1
ATOM 711 C C . PRO A 1 90 ? -0.779 -0.717 -0.463 1.00 95.56 90 PRO A C 1
ATOM 713 O O . PRO A 1 90 ? 0.077 -1.049 -1.291 1.00 95.56 90 PRO A O 1
ATOM 716 N N . VAL A 1 91 ? -1.623 0.284 -0.700 1.00 95.81 91 VAL A N 1
ATOM 717 C CA . VAL A 1 91 ? -1.694 1.035 -1.953 1.00 95.81 91 VAL A CA 1
ATOM 718 C C . VAL A 1 91 ? -1.186 2.453 -1.735 1.00 95.81 91 VAL A C 1
ATOM 720 O O . VAL A 1 91 ? -1.747 3.241 -0.977 1.00 95.81 91 VAL A O 1
ATOM 723 N N . TYR A 1 92 ? -0.129 2.767 -2.475 1.00 96.38 92 TYR A N 1
ATOM 724 C CA . TYR A 1 92 ? 0.485 4.088 -2.577 1.00 96.38 92 TYR A CA 1
ATOM 725 C C . TYR A 1 92 ? 0.226 4.684 -3.959 1.00 96.38 92 TYR A C 1
ATOM 727 O O . TYR A 1 92 ? 0.085 3.932 -4.931 1.00 96.38 92 TYR A O 1
ATOM 735 N N . TYR A 1 93 ? 0.252 6.007 -4.065 1.00 96.00 93 TYR A N 1
ATOM 736 C CA . TYR A 1 93 ? 0.130 6.752 -5.317 1.00 96.00 93 TYR A CA 1
ATOM 737 C C . TYR A 1 93 ? 1.403 7.531 -5.617 1.00 96.00 93 TYR A C 1
ATOM 739 O O . TYR A 1 93 ? 2.153 7.904 -4.715 1.00 96.00 93 TYR A O 1
ATOM 747 N N . GLY A 1 94 ? 1.631 7.834 -6.891 1.00 95.12 94 GLY A N 1
ATOM 748 C CA . GLY A 1 94 ? 2.701 8.749 -7.244 1.00 95.12 94 GLY A CA 1
ATOM 749 C C . GLY A 1 94 ? 2.832 9.060 -8.723 1.00 95.12 94 GLY A C 1
ATOM 750 O O . GLY A 1 94 ? 2.121 8.543 -9.587 1.00 95.12 94 GLY A O 1
ATOM 751 N N . SER A 1 95 ? 3.801 9.922 -9.003 1.00 95.00 95 SER A N 1
ATOM 752 C CA . SER A 1 95 ? 4.290 10.210 -10.343 1.00 95.00 95 SER A CA 1
ATOM 753 C C . SER A 1 95 ? 5.799 10.063 -10.328 1.00 95.00 95 SER A C 1
ATOM 755 O O . SER A 1 95 ? 6.518 10.964 -9.901 1.00 95.00 95 SER A O 1
ATOM 757 N N . ALA A 1 96 ? 6.292 8.929 -10.825 1.00 92.44 96 ALA A N 1
ATOM 758 C CA . ALA A 1 96 ? 7.730 8.695 -10.939 1.00 92.44 96 ALA A CA 1
ATOM 759 C C . ALA A 1 96 ? 8.421 9.754 -11.818 1.00 92.44 96 ALA A C 1
ATOM 761 O O . ALA A 1 96 ? 9.576 10.091 -11.583 1.00 92.44 96 ALA A O 1
ATOM 762 N N . LYS A 1 97 ? 7.699 10.316 -12.797 1.00 92.25 97 LYS A N 1
ATOM 763 C CA . LYS A 1 97 ? 8.190 11.397 -13.661 1.00 92.25 97 LYS A CA 1
ATOM 764 C C . LYS A 1 97 ? 8.469 12.678 -12.871 1.00 92.25 97 LYS A C 1
ATOM 766 O O . LYS A 1 97 ? 9.467 13.339 -13.132 1.00 92.25 97 LYS A O 1
ATOM 771 N N . ASN A 1 98 ? 7.596 13.004 -11.920 1.00 91.69 98 ASN A N 1
ATOM 772 C CA . ASN A 1 98 ? 7.668 14.238 -11.138 1.00 91.69 98 ASN A CA 1
ATOM 773 C C . ASN A 1 98 ? 8.261 14.015 -9.733 1.00 91.69 98 ASN A C 1
ATOM 775 O O . ASN A 1 98 ? 8.276 14.935 -8.925 1.00 91.69 98 ASN A O 1
ATOM 779 N N . GLY A 1 99 ? 8.711 12.795 -9.417 1.00 92.44 99 GLY A N 1
ATOM 780 C CA . GLY A 1 99 ? 9.217 12.427 -8.090 1.00 92.44 99 GLY A CA 1
ATOM 781 C C . GLY A 1 99 ? 8.154 12.384 -6.982 1.00 92.44 99 GLY A C 1
ATOM 782 O O . GLY A 1 99 ? 8.502 12.250 -5.811 1.00 92.44 99 GLY A O 1
ATOM 783 N N . LEU A 1 100 ? 6.864 12.471 -7.319 1.00 93.56 100 LEU A N 1
ATOM 784 C CA . LEU A 1 100 ? 5.773 12.512 -6.342 1.00 93.56 100 LEU A CA 1
ATOM 785 C C . LEU A 1 100 ? 5.498 11.117 -5.773 1.00 93.56 100 LEU A C 1
ATOM 787 O O . LEU A 1 100 ? 5.377 10.153 -6.531 1.00 93.56 100 LEU A O 1
ATOM 791 N N . GLY A 1 101 ? 5.363 11.019 -4.449 1.00 92.75 101 GLY A N 1
ATOM 792 C CA . GLY A 1 101 ? 5.004 9.775 -3.755 1.00 92.75 101 GLY A CA 1
ATOM 793 C C . GLY A 1 101 ? 6.134 8.745 -3.639 1.00 92.75 101 GLY A C 1
ATOM 794 O O . GLY A 1 101 ? 5.922 7.682 -3.064 1.00 92.75 101 GLY A O 1
ATOM 795 N N . ILE A 1 102 ? 7.339 9.060 -4.131 1.00 94.19 102 ILE A N 1
ATOM 796 C CA . ILE A 1 102 ? 8.495 8.155 -4.060 1.00 94.19 102 ILE A CA 1
ATOM 797 C C . ILE A 1 102 ? 9.003 8.008 -2.626 1.00 94.19 102 ILE A C 1
ATOM 799 O O . ILE A 1 102 ? 9.234 6.886 -2.193 1.00 94.19 102 ILE A O 1
ATOM 803 N N . GLN A 1 103 ? 9.141 9.104 -1.874 1.00 93.38 103 GLN A N 1
ATOM 804 C CA . GLN A 1 103 ? 9.645 9.027 -0.499 1.00 93.38 103 GLN A CA 1
ATOM 805 C C . GLN A 1 103 ? 8.734 8.175 0.409 1.00 93.38 103 GLN A C 1
ATOM 807 O O . GLN A 1 103 ? 9.241 7.199 0.958 1.00 93.38 103 GLN A O 1
ATOM 812 N N . PRO A 1 104 ? 7.402 8.406 0.469 1.00 93.19 104 PRO A N 1
ATOM 813 C CA . PRO A 1 104 ? 6.503 7.547 1.246 1.00 93.19 104 PRO A CA 1
ATOM 814 C C . PRO A 1 104 ? 6.544 6.074 0.823 1.00 93.19 104 PRO A C 1
ATOM 816 O O . PRO A 1 104 ? 6.444 5.183 1.663 1.00 93.19 104 PRO A O 1
ATOM 819 N N . LEU A 1 105 ? 6.715 5.801 -0.477 1.00 94.00 105 LEU A N 1
ATOM 820 C CA . LEU A 1 105 ? 6.868 4.436 -0.975 1.00 94.00 105 LEU A CA 1
ATOM 821 C C . LEU A 1 105 ? 8.167 3.791 -0.467 1.00 94.00 105 LEU A C 1
ATOM 823 O O . LEU A 1 105 ? 8.149 2.635 -0.054 1.00 94.00 105 LEU A O 1
ATOM 827 N N . MET A 1 106 ? 9.290 4.513 -0.490 1.00 93.94 106 MET A N 1
ATOM 828 C CA . MET A 1 106 ? 10.574 4.000 0.001 1.00 93.94 106 MET A CA 1
ATOM 829 C C . MET A 1 106 ? 10.563 3.780 1.517 1.00 93.94 106 MET A C 1
ATOM 831 O O . MET A 1 106 ? 11.074 2.765 1.997 1.00 93.94 106 MET A O 1
ATOM 835 N N . ASP A 1 107 ? 9.930 4.684 2.262 1.00 92.50 107 ASP A N 1
ATOM 836 C CA . ASP A 1 107 ? 9.730 4.534 3.703 1.00 92.50 107 ASP A CA 1
ATOM 837 C C . ASP A 1 107 ? 8.922 3.258 3.995 1.00 92.50 107 ASP A C 1
ATOM 839 O O . ASP A 1 107 ? 9.316 2.445 4.831 1.00 92.50 107 ASP A O 1
ATOM 843 N N . ALA A 1 108 ? 7.866 2.995 3.217 1.00 91.62 108 ALA A N 1
ATOM 844 C CA . ALA A 1 108 ? 7.089 1.762 3.317 1.00 91.62 108 ALA A CA 1
ATOM 845 C C . ALA A 1 108 ? 7.919 0.505 3.022 1.00 91.62 108 ALA A C 1
ATOM 847 O O . ALA A 1 108 ? 7.830 -0.473 3.759 1.00 91.62 108 ALA A O 1
ATOM 848 N N . VAL A 1 109 ? 8.755 0.522 1.977 1.00 90.12 109 VAL A N 1
ATOM 849 C CA . VAL A 1 109 ? 9.652 -0.601 1.635 1.00 90.12 109 VAL A CA 1
ATOM 850 C C . VAL A 1 109 ? 10.587 -0.946 2.795 1.00 90.12 109 VAL A C 1
ATOM 852 O O . VAL A 1 109 ? 10.807 -2.120 3.077 1.00 90.12 109 VAL A O 1
ATOM 855 N N . THR A 1 110 ? 11.111 0.056 3.498 1.00 88.75 110 THR A N 1
ATOM 856 C CA . THR A 1 110 ? 12.049 -0.173 4.612 1.00 88.75 110 THR A CA 1
ATOM 857 C C . THR A 1 110 ? 11.372 -0.464 5.956 1.00 88.75 110 THR A C 1
ATOM 859 O O . THR A 1 110 ? 11.970 -1.119 6.813 1.00 88.75 110 THR A O 1
ATOM 862 N N . GLY A 1 111 ? 10.134 -0.005 6.154 1.00 88.06 111 GLY A N 1
ATOM 863 C CA . GLY A 1 111 ? 9.381 -0.209 7.393 1.00 88.06 111 GLY A CA 1
ATOM 864 C C . GLY A 1 111 ? 8.443 -1.415 7.357 1.00 88.06 111 GLY A C 1
ATOM 865 O O . GLY A 1 111 ? 8.494 -2.273 8.233 1.00 88.06 111 GLY A O 1
ATOM 866 N N . LEU A 1 112 ? 7.586 -1.484 6.341 1.00 86.06 112 LEU A N 1
ATOM 867 C CA . LEU A 1 112 ? 6.482 -2.437 6.261 1.00 86.06 112 LEU A CA 1
ATOM 868 C C . LEU A 1 112 ? 6.898 -3.762 5.607 1.00 86.06 112 LEU A C 1
ATOM 870 O O . LEU A 1 112 ? 6.542 -4.830 6.093 1.00 86.06 112 LEU A O 1
ATOM 874 N N . PHE A 1 113 ? 7.713 -3.699 4.551 1.00 82.25 113 PHE A N 1
ATOM 875 C CA . PHE A 1 113 ? 8.170 -4.869 3.786 1.00 82.25 113 PHE A CA 1
ATOM 876 C C . PHE A 1 113 ? 9.484 -5.460 4.316 1.00 82.25 113 PHE A C 1
ATOM 878 O O . PHE A 1 113 ? 10.347 -5.892 3.547 1.00 82.25 113 PHE A O 1
ATOM 885 N N . GLN A 1 114 ? 9.674 -5.448 5.635 1.00 76.25 114 GLN A N 1
ATOM 886 C CA . GLN A 1 114 ? 10.912 -5.940 6.228 1.00 76.25 114 GLN A CA 1
ATOM 887 C C . GLN A 1 114 ? 11.108 -7.437 5.952 1.00 76.25 114 GLN A C 1
ATOM 889 O O . GLN A 1 114 ? 10.169 -8.220 6.102 1.00 76.25 114 GLN A O 1
ATOM 894 N N . PRO A 1 115 ? 12.323 -7.857 5.558 1.00 66.88 115 PRO A N 1
ATOM 895 C CA . PRO A 1 115 ? 12.605 -9.261 5.321 1.00 66.88 115 PRO A CA 1
ATOM 896 C C . PRO A 1 115 ? 12.477 -10.059 6.621 1.00 66.88 115 PRO A C 1
ATOM 898 O O . PRO A 1 115 ? 13.026 -9.675 7.656 1.00 66.88 115 PRO A O 1
ATOM 901 N N . ILE A 1 116 ? 11.811 -11.211 6.538 1.00 59.47 116 ILE A N 1
ATOM 902 C CA . ILE A 1 116 ? 11.782 -12.210 7.608 1.00 59.47 116 ILE A CA 1
ATOM 903 C C . ILE A 1 116 ? 13.180 -12.835 7.676 1.00 59.47 116 ILE A C 1
ATOM 905 O O . ILE A 1 116 ? 13.513 -13.769 6.949 1.00 59.47 116 ILE A O 1
ATOM 909 N N . GLY A 1 117 ? 14.054 -12.251 8.490 1.00 58.72 117 GLY A N 1
ATOM 910 C CA . GLY A 1 117 ? 15.363 -12.821 8.771 1.00 58.72 117 GLY A CA 1
ATOM 911 C C . GLY A 1 117 ? 15.254 -13.850 9.888 1.00 58.72 117 GLY A C 1
ATOM 912 O O . GLY A 1 117 ? 15.186 -13.468 11.054 1.00 58.72 117 GLY A O 1
ATOM 913 N N . GLU A 1 118 ? 15.300 -15.144 9.566 1.00 57.06 118 GLU A N 1
ATOM 914 C CA . GLU A 1 118 ? 15.627 -16.154 10.576 1.00 57.06 118 GLU A CA 1
ATOM 915 C C . GLU A 1 118 ? 17.081 -15.952 11.017 1.00 57.06 118 GLU A C 1
ATOM 917 O O . GLU A 1 118 ? 18.032 -16.216 10.272 1.00 57.06 118 GLU A O 1
ATOM 922 N N . GLN A 1 119 ? 17.276 -15.455 12.240 1.00 59.25 119 GLN A N 1
ATOM 923 C CA . GLN A 1 119 ? 18.613 -15.379 12.814 1.00 59.25 119 GLN A CA 1
ATOM 924 C C . GLN A 1 119 ? 19.170 -16.796 13.000 1.00 59.25 119 GLN A C 1
ATOM 926 O O . GLN A 1 119 ? 18.648 -17.574 13.792 1.00 59.25 119 GLN A O 1
ATOM 931 N N . GLY A 1 120 ? 20.248 -17.116 12.279 1.00 61.59 120 GLY A N 1
ATOM 932 C CA . GLY A 1 120 ? 20.944 -18.403 12.383 1.00 61.59 120 GLY A CA 1
ATOM 933 C C . GLY A 1 120 ? 20.690 -19.394 11.242 1.00 61.59 120 GLY A C 1
ATOM 934 O O . GLY A 1 120 ? 21.223 -20.502 11.300 1.00 61.59 120 GLY A O 1
ATOM 935 N N . ALA A 1 121 ? 19.941 -19.020 10.199 1.00 61.53 121 ALA A N 1
ATOM 936 C CA . ALA A 1 121 ? 19.814 -19.849 9.000 1.00 61.53 121 ALA A CA 1
ATOM 937 C C . ALA A 1 121 ? 21.174 -20.025 8.278 1.00 61.53 121 ALA A C 1
ATOM 939 O O . ALA A 1 121 ? 22.000 -19.101 8.269 1.00 61.53 121 ALA A O 1
ATOM 940 N N . PRO A 1 122 ? 21.442 -21.195 7.663 1.00 66.06 122 PRO A N 1
ATOM 941 C CA . PRO A 1 122 ? 22.653 -21.401 6.879 1.00 66.06 122 PRO A CA 1
ATOM 942 C C . PRO A 1 122 ? 22.689 -20.460 5.662 1.00 66.06 122 PRO A C 1
ATOM 944 O O . PRO A 1 122 ? 21.641 -20.109 5.116 1.00 66.06 122 PRO A O 1
ATOM 947 N N . PRO A 1 123 ? 23.887 -20.060 5.199 1.00 70.00 123 PRO A N 1
ATOM 948 C CA . PRO A 1 123 ? 24.028 -19.182 4.045 1.00 70.00 123 PRO A CA 1
ATOM 949 C C . PRO A 1 123 ? 23.389 -19.800 2.796 1.00 70.00 123 PRO A C 1
ATOM 951 O O . PRO A 1 123 ? 23.721 -20.921 2.412 1.00 70.00 123 PRO A O 1
ATOM 954 N N . TYR A 1 124 ? 22.527 -19.036 2.123 1.00 69.50 124 TYR A N 1
ATOM 955 C CA . TYR A 1 124 ? 21.918 -19.414 0.849 1.00 69.50 124 TYR A CA 1
ATOM 956 C C . TYR A 1 124 ? 22.024 -18.265 -0.158 1.00 69.50 124 TYR A C 1
ATOM 958 O O . TYR A 1 124 ? 21.873 -17.092 0.190 1.00 69.50 124 TYR A O 1
ATOM 966 N N . ALA A 1 125 ? 22.295 -18.604 -1.416 1.00 70.25 125 ALA A N 1
ATOM 967 C CA . ALA A 1 125 ? 22.314 -17.660 -2.523 1.00 70.25 125 ALA A CA 1
ATOM 968 C C . ALA A 1 125 ? 21.684 -18.307 -3.755 1.00 70.25 125 ALA A C 1
ATOM 970 O O . ALA A 1 125 ? 22.015 -19.441 -4.106 1.00 70.25 125 ALA A O 1
ATOM 971 N N . ALA A 1 126 ? 20.820 -17.557 -4.434 1.00 73.19 126 ALA A N 1
ATOM 972 C CA . ALA A 1 126 ? 20.237 -17.950 -5.707 1.00 73.19 126 ALA A CA 1
ATOM 973 C C . ALA A 1 126 ? 20.621 -16.928 -6.782 1.00 73.19 126 ALA A C 1
ATOM 975 O O . ALA A 1 126 ? 20.485 -15.717 -6.595 1.00 73.19 126 ALA A O 1
ATOM 976 N N . ALA A 1 127 ? 21.108 -17.415 -7.925 1.00 75.44 127 ALA A N 1
ATOM 977 C CA . ALA A 1 127 ? 21.248 -16.585 -9.114 1.00 75.44 127 ALA A CA 1
ATOM 978 C C . ALA A 1 127 ? 19.858 -16.400 -9.736 1.00 75.44 127 ALA A C 1
ATOM 980 O O . ALA A 1 127 ? 19.254 -17.378 -10.174 1.00 75.44 127 ALA A O 1
ATOM 981 N N . PHE A 1 128 ? 19.352 -15.165 -9.773 1.00 75.00 128 PHE A N 1
ATOM 982 C CA . PHE A 1 128 ? 18.007 -14.880 -10.288 1.00 75.00 128 PHE A CA 1
ATOM 983 C C . PHE A 1 128 ? 18.025 -14.374 -11.732 1.00 75.00 128 PHE A C 1
ATOM 985 O O . PHE A 1 128 ? 17.055 -14.536 -12.467 1.00 75.00 128 PHE A O 1
ATOM 992 N N . SER A 1 129 ? 19.133 -13.769 -12.169 1.00 81.19 129 SER A N 1
ATOM 993 C CA . SER A 1 129 ? 19.308 -13.365 -13.563 1.00 81.19 129 SER A CA 1
ATOM 994 C C . SER A 1 129 ? 20.743 -13.568 -14.030 1.00 81.19 129 SER A C 1
ATOM 996 O O . SER A 1 129 ? 21.705 -13.397 -13.279 1.00 81.19 129 SER A O 1
ATOM 998 N N . ARG A 1 130 ? 20.884 -13.939 -15.303 1.00 84.00 130 ARG A N 1
ATOM 999 C CA . ARG A 1 130 ? 22.159 -14.055 -16.009 1.00 84.00 130 ARG A CA 1
ATOM 1000 C C . ARG A 1 130 ? 22.109 -13.145 -17.222 1.00 84.00 130 ARG A C 1
ATOM 1002 O O . ARG A 1 130 ? 21.171 -13.223 -18.009 1.00 84.00 130 ARG A O 1
ATOM 1009 N N . TRP A 1 131 ? 23.140 -12.335 -17.398 1.00 85.38 131 TRP A N 1
ATOM 1010 C CA . TRP A 1 131 ? 23.337 -11.539 -18.599 1.00 85.38 131 TRP A CA 1
ATOM 1011 C C . TRP A 1 131 ? 24.659 -11.913 -19.263 1.00 85.38 131 TRP A C 1
ATOM 1013 O O . TRP A 1 131 ? 25.574 -12.440 -18.626 1.00 85.38 131 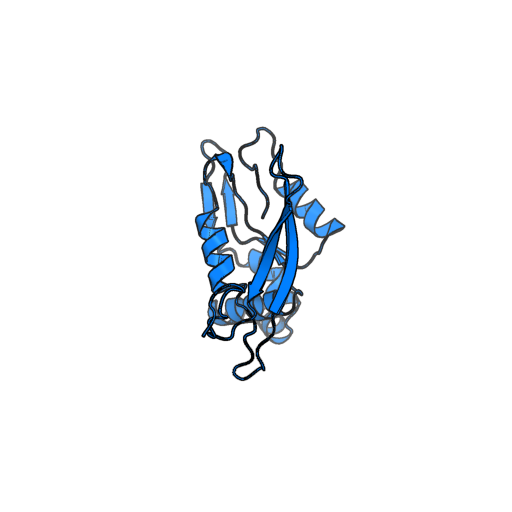TRP A O 1
ATOM 1023 N N . SER A 1 132 ? 24.751 -11.672 -20.567 1.00 84.81 132 SER A N 1
ATOM 1024 C CA . SER A 1 132 ? 25.967 -11.920 -21.336 1.00 84.81 132 SER A CA 1
ATOM 1025 C C . SER A 1 132 ? 26.296 -10.740 -22.232 1.00 84.81 132 SER A C 1
ATOM 1027 O O . SER A 1 132 ? 25.423 -10.269 -22.958 1.00 84.81 132 SER A O 1
ATOM 1029 N N . ILE A 1 133 ? 27.558 -10.318 -22.229 1.00 85.81 133 ILE A N 1
ATOM 1030 C CA . ILE A 1 133 ? 28.101 -9.380 -23.214 1.00 85.81 133 ILE A CA 1
ATOM 1031 C C . ILE A 1 133 ? 29.059 -10.147 -24.118 1.00 85.81 133 ILE A C 1
ATOM 1033 O O . ILE A 1 133 ? 29.987 -10.808 -23.646 1.00 85.81 133 ILE A O 1
ATOM 1037 N N . GLN A 1 134 ? 28.836 -10.045 -25.426 1.00 84.44 134 GLN A N 1
ATOM 1038 C CA . GLN A 1 134 ? 29.772 -10.551 -26.421 1.00 84.44 134 GLN A CA 1
ATOM 1039 C C . GLN A 1 134 ? 30.782 -9.467 -26.776 1.00 84.44 134 GLN A C 1
ATOM 1041 O O . GLN A 1 134 ? 30.402 -8.348 -27.120 1.00 84.44 134 GLN A O 1
ATOM 1046 N N . ILE A 1 135 ? 32.070 -9.803 -26.720 1.00 79.75 135 ILE A N 1
ATOM 1047 C CA . ILE A 1 135 ? 33.125 -8.916 -27.205 1.00 79.75 135 ILE A CA 1
ATOM 1048 C C . ILE A 1 135 ? 33.314 -9.211 -28.692 1.00 79.75 135 ILE A C 1
ATOM 1050 O O . ILE A 1 135 ? 33.839 -10.261 -29.076 1.00 79.75 135 ILE A O 1
ATOM 1054 N N . ALA A 1 136 ? 32.847 -8.296 -29.542 1.00 67.44 136 ALA A N 1
ATOM 1055 C CA . ALA A 1 136 ? 33.015 -8.428 -30.982 1.00 67.44 136 ALA A CA 1
ATOM 1056 C C . ALA A 1 136 ? 34.513 -8.503 -31.342 1.00 67.44 136 ALA A C 1
ATOM 1058 O O . ALA A 1 136 ? 35.327 -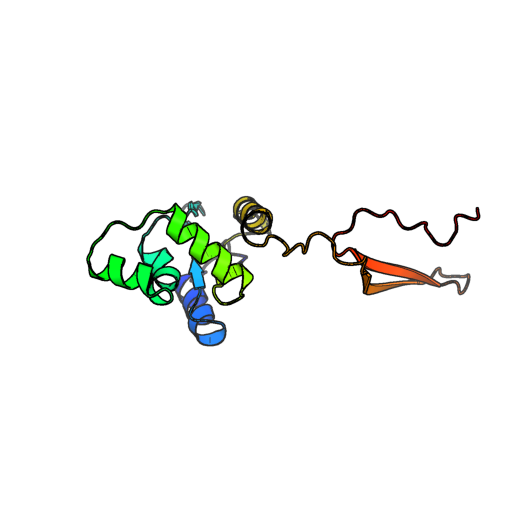7.771 -30.784 1.00 67.44 136 ALA A O 1
ATOM 1059 N N . ALA A 1 137 ? 34.834 -9.394 -32.287 1.00 61.66 137 ALA A N 1
ATOM 1060 C CA . ALA A 1 137 ? 36.160 -9.759 -32.808 1.00 61.66 137 ALA A CA 1
ATOM 1061 C C . ALA A 1 137 ? 36.960 -10.860 -32.075 1.00 61.66 137 ALA A C 1
ATOM 1063 O O . ALA A 1 137 ? 37.870 -11.407 -32.690 1.00 61.66 137 ALA A O 1
ATOM 1064 N N . SER A 1 138 ? 36.623 -11.266 -30.842 1.00 69.44 138 SER A N 1
ATOM 1065 C CA . SER A 1 138 ? 37.388 -12.309 -30.117 1.00 69.44 138 SER A CA 1
ATOM 1066 C C . SER A 1 138 ? 36.644 -13.631 -29.888 1.00 69.44 138 SER A C 1
ATOM 1068 O O . SER A 1 138 ? 37.258 -14.607 -29.463 1.00 69.44 138 SER A O 1
ATOM 1070 N N . GLY A 1 139 ? 35.327 -13.682 -30.130 1.00 70.88 139 GLY A N 1
ATOM 1071 C CA . GLY A 1 139 ? 34.495 -14.853 -29.808 1.00 70.88 139 GLY A CA 1
ATOM 1072 C C . GLY A 1 139 ? 34.324 -15.100 -28.300 1.00 70.88 139 GLY A C 1
ATOM 1073 O O . GLY A 1 139 ? 33.716 -16.091 -27.898 1.00 70.88 139 GLY A O 1
ATOM 1074 N N . VAL A 1 140 ? 34.834 -14.201 -27.453 1.00 74.69 140 VAL A N 1
ATOM 1075 C CA . VAL A 1 140 ? 34.743 -14.290 -25.993 1.00 74.69 140 VAL A CA 1
ATOM 1076 C C . VAL A 1 140 ? 33.403 -13.722 -25.523 1.00 74.69 140 VAL A C 1
ATOM 1078 O O . VAL A 1 140 ? 33.013 -12.613 -25.894 1.00 74.69 140 VAL A O 1
ATOM 1081 N N . SER A 1 141 ? 32.701 -14.479 -24.676 1.00 77.62 141 SER A N 1
ATOM 1082 C CA . SER A 1 141 ? 31.488 -14.027 -23.983 1.00 77.62 141 SER A CA 1
ATOM 1083 C C . SER A 1 141 ? 31.773 -13.847 -22.496 1.00 77.62 141 SER A C 1
ATOM 1085 O O . SER A 1 141 ? 32.255 -14.773 -21.843 1.00 77.62 141 SER A O 1
ATOM 1087 N N . ILE A 1 142 ? 31.455 -12.669 -21.959 1.00 79.56 142 ILE A N 1
ATOM 1088 C CA . ILE A 1 142 ? 31.461 -12.406 -20.518 1.00 79.56 142 ILE A CA 1
ATOM 1089 C C . ILE A 1 142 ? 30.057 -12.670 -19.996 1.00 79.56 142 ILE A C 1
ATOM 1091 O O . ILE A 1 142 ? 29.089 -12.129 -20.528 1.00 79.56 142 ILE A O 1
ATOM 1095 N N . TYR A 1 143 ? 29.956 -13.479 -18.945 1.00 79.94 143 TYR A N 1
ATOM 1096 C CA . TYR A 1 143 ? 28.702 -13.731 -18.247 1.00 79.94 143 TYR A CA 1
ATOM 1097 C C . TYR A 1 143 ? 28.713 -13.020 -16.902 1.00 79.94 143 TYR A C 1
ATOM 1099 O O . TYR A 1 143 ? 29.624 -13.223 -16.102 1.00 79.94 143 TYR A O 1
ATOM 1107 N N . GLY A 1 144 ? 27.690 -12.208 -16.660 1.00 77.06 144 GLY A N 1
ATOM 1108 C CA . GLY A 1 144 ? 27.395 -11.649 -15.352 1.00 77.06 144 GLY A CA 1
ATOM 1109 C C . GLY A 1 144 ? 26.172 -12.334 -14.759 1.00 77.06 144 GLY A C 1
ATOM 1110 O O . GLY A 1 144 ? 25.238 -12.698 -15.475 1.00 77.06 144 GLY A O 1
ATOM 1111 N N . TYR A 1 145 ? 26.181 -12.515 -13.445 1.00 76.69 145 TYR A N 1
ATOM 1112 C CA . TYR A 1 145 ? 25.040 -13.024 -12.696 1.00 76.69 145 TYR A CA 1
ATOM 1113 C C . TYR A 1 145 ? 24.613 -11.953 -11.705 1.00 76.69 145 TYR A C 1
ATOM 1115 O O . TYR A 1 145 ? 25.459 -11.386 -11.012 1.00 76.69 145 TYR A O 1
ATOM 1123 N N . THR A 1 146 ? 23.312 -11.702 -11.621 1.00 71.56 146 THR A N 1
ATOM 1124 C CA . THR A 1 146 ? 22.735 -11.001 -10.478 1.00 71.56 146 THR A CA 1
ATOM 1125 C C . THR A 1 146 ? 22.226 -12.075 -9.529 1.00 71.56 146 THR A C 1
ATOM 1127 O O . THR A 1 146 ? 21.368 -12.888 -9.887 1.00 71.56 146 THR A O 1
ATOM 1130 N N . ALA A 1 147 ? 22.819 -12.128 -8.342 1.00 62.09 147 ALA A N 1
ATOM 1131 C CA . ALA A 1 147 ? 22.404 -13.019 -7.272 1.00 62.09 147 ALA A CA 1
ATOM 1132 C C . ALA A 1 147 ? 21.835 -12.175 -6.134 1.00 62.09 147 ALA A C 1
ATOM 1134 O O . ALA A 1 147 ? 22.418 -11.149 -5.780 1.00 62.09 147 ALA A O 1
ATOM 1135 N N . GLU A 1 148 ? 20.717 -12.607 -5.558 1.00 51.62 148 GLU A N 1
ATOM 1136 C CA . GLU A 1 148 ? 20.248 -12.045 -4.296 1.00 51.62 148 GLU A CA 1
ATOM 1137 C C . GLU A 1 148 ? 20.971 -12.759 -3.156 1.00 51.62 148 GLU A C 1
ATOM 1139 O O . GLU A 1 148 ? 21.021 -13.991 -3.086 1.00 51.62 148 GLU A O 1
ATOM 1144 N N . ARG A 1 149 ? 21.575 -11.971 -2.263 1.00 50.16 149 ARG A N 1
ATOM 1145 C CA . ARG A 1 149 ? 21.993 -12.469 -0.955 1.00 50.16 149 ARG A CA 1
ATOM 1146 C C . ARG A 1 149 ? 20.751 -12.545 -0.080 1.00 50.16 149 ARG A C 1
ATOM 1148 O O . ARG A 1 149 ? 20.243 -11.503 0.323 1.00 50.16 149 ARG A O 1
ATOM 1155 N N . CYS A 1 150 ? 20.337 -13.748 0.298 1.00 47.38 150 CYS A N 1
ATOM 1156 C CA . CYS A 1 150 ? 19.609 -13.892 1.553 1.00 47.38 150 CYS A CA 1
ATOM 1157 C C . CYS A 1 150 ? 20.593 -13.622 2.701 1.00 47.38 150 CYS A C 1
ATOM 1159 O O . CYS A 1 150 ? 21.771 -13.979 2.629 1.00 47.38 150 CYS A O 1
ATOM 1161 N N . ALA A 1 151 ? 20.138 -12.880 3.706 1.00 45.59 151 ALA A N 1
ATOM 1162 C CA . ALA A 1 151 ? 20.972 -12.250 4.717 1.00 45.59 151 ALA A CA 1
ATOM 1163 C C . ALA A 1 151 ? 21.855 -13.244 5.493 1.00 45.59 151 ALA A C 1
ATOM 1165 O O . ALA A 1 151 ? 21.436 -13.873 6.454 1.00 45.59 151 ALA A O 1
ATOM 1166 N N . CYS A 1 152 ? 23.132 -13.296 5.134 1.00 44.69 152 CYS A N 1
ATOM 1167 C CA . CYS A 1 152 ? 24.214 -13.684 6.028 1.00 44.69 152 CYS A CA 1
ATOM 1168 C C . CYS A 1 152 ? 25.471 -12.930 5.575 1.00 44.69 152 CYS A C 1
ATOM 1170 O O . CYS A 1 152 ? 25.880 -13.005 4.414 1.00 44.69 152 CYS A O 1
ATOM 1172 N N . GLY A 1 153 ? 26.056 -12.126 6.460 1.00 42.25 153 GLY A N 1
ATOM 1173 C CA . GLY A 1 153 ? 27.151 -11.194 6.167 1.00 42.25 153 GLY A CA 1
ATOM 1174 C C . GLY A 1 153 ? 28.504 -11.834 5.821 1.00 42.25 153 GLY A C 1
ATOM 1175 O O . GLY A 1 153 ? 29.510 -11.454 6.406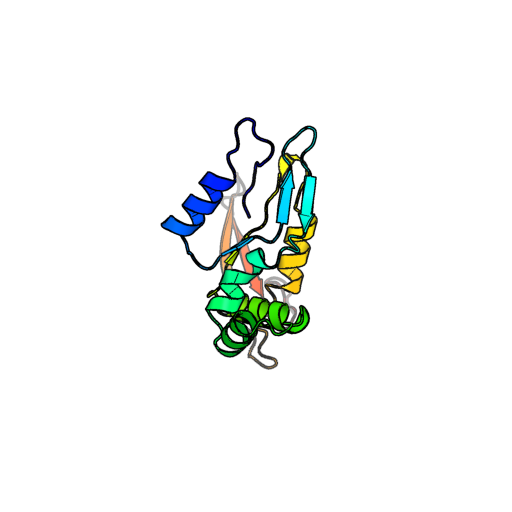 1.00 42.25 153 GLY A O 1
ATOM 1176 N N . ILE A 1 154 ? 28.571 -12.766 4.866 1.00 45.47 154 ILE A N 1
ATOM 1177 C CA . ILE A 1 154 ? 29.817 -13.414 4.428 1.00 45.47 154 ILE A CA 1
ATOM 1178 C C . ILE A 1 154 ? 30.167 -12.980 3.004 1.00 45.47 154 ILE A C 1
ATOM 1180 O O . ILE A 1 154 ? 29.448 -13.267 2.044 1.00 45.47 154 ILE A O 1
ATOM 1184 N N . ARG A 1 155 ? 31.296 -12.270 2.869 1.00 36.12 155 ARG A N 1
ATOM 1185 C CA . ARG A 1 155 ? 31.966 -11.917 1.604 1.00 36.12 155 ARG A CA 1
ATOM 1186 C C . ARG A 1 155 ? 32.406 -13.195 0.886 1.00 36.12 155 ARG A C 1
ATOM 1188 O O . ARG A 1 155 ? 33.223 -13.934 1.418 1.00 36.12 155 ARG A O 1
ATOM 1195 N N . TRP A 1 156 ? 31.870 -13.440 -0.308 1.00 39.59 156 TRP A N 1
ATOM 1196 C CA . TRP A 1 156 ? 32.368 -14.504 -1.179 1.00 39.59 156 TRP A CA 1
ATOM 1197 C C . TRP A 1 156 ? 33.574 -13.981 -1.972 1.00 39.59 156 TRP A C 1
ATOM 1199 O O . TRP A 1 156 ? 33.500 -12.853 -2.473 1.00 39.59 156 TRP A O 1
ATOM 1209 N N . PRO A 1 157 ? 34.673 -14.748 -2.080 1.00 37.44 157 PRO A N 1
ATOM 1210 C CA . PRO A 1 157 ? 35.773 -14.401 -2.967 1.00 37.44 157 PRO A CA 1
ATOM 1211 C C . PRO A 1 157 ? 35.310 -14.545 -4.421 1.00 37.44 157 PRO A C 1
ATOM 1213 O O . PRO A 1 157 ? 34.587 -15.481 -4.773 1.00 37.44 157 PRO A O 1
ATOM 1216 N N . TRP A 1 158 ? 35.700 -13.595 -5.267 1.00 34.88 158 TRP A N 1
ATOM 1217 C CA . TRP A 1 158 ? 35.419 -13.660 -6.700 1.00 34.88 158 TRP A CA 1
ATOM 1218 C C . TRP A 1 158 ? 36.232 -14.798 -7.341 1.00 34.88 158 TRP A C 1
ATOM 1220 O O . TRP A 1 158 ? 37.383 -15.011 -6.948 1.00 34.88 158 TRP A O 1
ATOM 1230 N N . PRO A 1 159 ? 35.695 -15.514 -8.351 1.00 37.50 159 PRO A N 1
ATOM 1231 C CA . PRO A 1 159 ? 36.456 -16.525 -9.076 1.00 37.50 159 PRO A CA 1
ATOM 1232 C C . PRO A 1 159 ? 37.564 -15.832 -9.884 1.00 37.50 159 PRO A C 1
ATOM 1234 O O . PRO A 1 159 ? 37.343 -15.334 -10.985 1.00 37.50 159 PRO A O 1
ATOM 1237 N N . GLY A 1 160 ? 38.749 -15.748 -9.280 1.00 44.56 160 GLY A N 1
ATOM 1238 C CA . GLY A 1 160 ? 39.916 -15.028 -9.791 1.00 44.56 160 GLY A CA 1
ATOM 1239 C C . GLY A 1 160 ? 40.950 -14.686 -8.712 1.00 44.56 160 GLY A C 1
ATOM 1240 O O . GLY A 1 160 ? 42.132 -14.578 -9.031 1.00 44.56 160 GLY A O 1
ATOM 1241 N N . GLU A 1 161 ? 40.549 -14.592 -7.440 1.00 37.28 161 GLU A N 1
ATOM 1242 C CA . GLU A 1 161 ? 41.492 -14.496 -6.318 1.00 37.28 161 GLU A CA 1
ATOM 1243 C C . GLU A 1 161 ? 42.063 -15.887 -6.020 1.00 37.28 161 GLU A C 1
ATOM 1245 O O . GLU A 1 161 ? 41.470 -16.697 -5.309 1.00 37.28 161 GLU A O 1
ATOM 1250 N N . LYS A 1 162 ? 43.212 -16.195 -6.629 1.00 38.78 162 LYS A N 1
ATOM 1251 C CA . LYS A 1 162 ? 44.043 -17.316 -6.188 1.00 38.78 162 LYS A CA 1
ATOM 1252 C C . LYS A 1 162 ? 44.668 -16.944 -4.843 1.00 38.78 162 LYS A C 1
ATOM 1254 O O . LYS A 1 162 ? 45.256 -15.871 -4.725 1.00 38.78 162 LYS A O 1
ATOM 1259 N N . SER A 1 163 ? 44.496 -17.841 -3.875 1.00 40.41 163 SER A N 1
ATOM 1260 C CA . SER A 1 163 ? 45.209 -17.896 -2.593 1.00 40.41 163 SER A CA 1
ATOM 1261 C C . SER A 1 163 ? 46.722 -17.865 -2.762 1.00 40.41 163 SER A C 1
ATOM 1263 O O . SER A 1 163 ? 47.184 -18.562 -3.699 1.00 40.41 163 SER A O 1
#

pLDDT: mean 83.36, std 16.62, range [34.88, 96.38]